Protein AF-A0A377PJP3-F1 (afdb_monomer_lite)

pLDDT: mean 90.42, std 13.06, range [51.47, 98.75]

Foldseek 3Di:
DCQVVQVVVCLVVVNDDDDDDDDPFDVVVVGDDDPPDDDPVVVVVVVVVVVVVVVVVVVCVVCPPVVHDCPSDDPPRDPDD

Sequence (81 aa):
MESATIAAQGYRFRVPYGTLLCVSDKPLHGEIKLPGQANHFYEGAISEHLQIGIRAIDLLRAEGDKLHSRKLRTFNEPPFR

Secondary structure (DSSP, 8-state)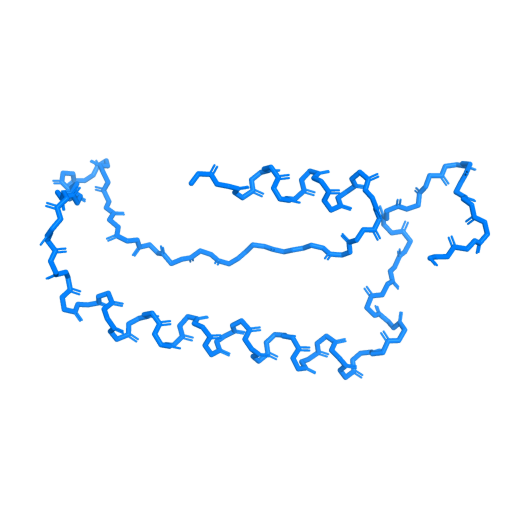:
--HHHHHHHHHHTT-----------BGGGTBPPPTT---HHHHHHHHHHHHHHHHHHHHHHHTGGGG--GGG--TT--S--

Radius of gyration: 17.54 Å; chains: 1; bounding box: 44×20×42 Å

Organism: Hafnia alvei (NCBI:txid569)

InterPro domains:
  IPR035994 Nucleoside phosphorylase superfamily [G3DSA:3.40.50.1580] (1-81)
  IPR035994 Nucleoside phosphorylase superfamily [SSF53167] (1-81)

Structure (mmCIF, N/CA/C/O backbone):
data_AF-A0A377PJP3-F1
#
_entry.id   AF-A0A377PJP3-F1
#
loop_
_atom_site.group_PDB
_atom_site.id
_atom_site.type_symbol
_atom_site.label_atom_id
_atom_site.label_alt_id
_atom_site.label_comp_id
_atom_site.label_asym_id
_atom_site.label_entity_id
_atom_site.label_seq_id
_atom_site.pdbx_PDB_ins_code
_atom_site.Cartn_x
_atom_site.Cartn_y
_atom_site.Cartn_z
_atom_site.occupancy
_atom_site.B_iso_or_equiv
_atom_site.auth_seq_id
_atom_site.auth_comp_id
_atom_site.auth_asym_id
_atom_site.auth_atom_id
_atom_site.pdbx_PDB_model_num
ATOM 1 N N . MET A 1 1 ? 1.122 -2.172 13.971 1.00 94.56 1 MET A N 1
ATOM 2 C CA . MET A 1 1 ? 2.393 -1.413 13.970 1.00 94.56 1 MET A CA 1
ATOM 3 C C . MET A 1 1 ? 3.370 -1.891 12.878 1.00 94.56 1 MET A C 1
ATOM 5 O O . MET A 1 1 ? 4.527 -2.172 13.164 1.00 94.56 1 MET A O 1
ATOM 9 N N . GLU A 1 2 ? 2.953 -1.945 11.610 1.00 97.62 2 GLU A N 1
ATOM 10 C CA . GLU A 1 2 ? 3.729 -2.633 10.557 1.00 97.62 2 GLU A CA 1
ATOM 11 C C . GLU A 1 2 ? 4.087 -1.728 9.368 1.00 97.62 2 GLU A C 1
ATOM 13 O O . GLU A 1 2 ? 5.044 -2.010 8.647 1.00 97.62 2 GLU A O 1
ATOM 18 N N . SER A 1 3 ? 3.345 -0.636 9.159 1.00 97.88 3 SER A N 1
ATOM 19 C CA . SER A 1 3 ? 3.339 0.132 7.904 1.00 97.88 3 SER A CA 1
ATOM 20 C C . SER A 1 3 ? 4.725 0.571 7.437 1.00 97.88 3 SER A C 1
ATOM 22 O O . SER A 1 3 ? 5.104 0.331 6.292 1.00 97.88 3 SER A O 1
ATOM 24 N N . ALA A 1 4 ? 5.505 1.184 8.332 1.00 98.44 4 ALA A N 1
ATOM 25 C CA . ALA A 1 4 ? 6.839 1.673 7.998 1.00 98.44 4 ALA A CA 1
ATOM 26 C C . ALA A 1 4 ? 7.798 0.525 7.656 1.00 98.44 4 ALA A C 1
ATOM 28 O O . ALA A 1 4 ? 8.565 0.632 6.703 1.00 98.44 4 ALA A O 1
ATOM 29 N N . THR A 1 5 ? 7.716 -0.590 8.384 1.00 98.69 5 THR A N 1
ATOM 30 C CA . THR A 1 5 ? 8.544 -1.775 8.143 1.00 98.69 5 THR A CA 1
ATOM 31 C C . THR A 1 5 ? 8.249 -2.379 6.774 1.00 98.69 5 THR A C 1
ATOM 33 O O . THR A 1 5 ? 9.177 -2.629 6.008 1.00 98.69 5 THR A O 1
ATOM 36 N N . ILE A 1 6 ? 6.971 -2.558 6.423 1.00 98.69 6 ILE A N 1
ATOM 37 C CA . ILE A 1 6 ? 6.574 -3.097 5.114 1.00 98.69 6 ILE A CA 1
ATOM 38 C C . ILE A 1 6 ? 7.027 -2.171 3.981 1.00 98.69 6 ILE A C 1
ATOM 40 O O . ILE A 1 6 ? 7.644 -2.633 3.021 1.00 98.69 6 ILE A O 1
ATOM 44 N N . ALA A 1 7 ? 6.790 -0.863 4.108 1.00 98.62 7 ALA A N 1
ATOM 45 C CA . ALA A 1 7 ? 7.203 0.110 3.101 1.00 98.62 7 ALA A CA 1
ATOM 46 C C . ALA A 1 7 ? 8.732 0.151 2.925 1.00 98.62 7 ALA A C 1
ATOM 48 O O . ALA A 1 7 ? 9.231 0.124 1.800 1.00 98.62 7 ALA A O 1
ATOM 49 N N . ALA A 1 8 ? 9.488 0.153 4.027 1.00 98.75 8 ALA A N 1
ATOM 50 C CA . ALA A 1 8 ? 10.946 0.142 3.989 1.00 98.75 8 ALA A CA 1
ATOM 51 C C . ALA A 1 8 ? 11.497 -1.136 3.340 1.00 98.75 8 ALA A C 1
ATOM 53 O O . ALA A 1 8 ? 12.457 -1.070 2.572 1.00 98.75 8 ALA A O 1
ATOM 54 N N . GLN A 1 9 ? 10.886 -2.295 3.595 1.00 98.69 9 GLN A N 1
ATOM 55 C CA . GLN A 1 9 ? 11.298 -3.553 2.968 1.00 98.69 9 GLN A CA 1
ATOM 56 C C . GLN A 1 9 ? 10.952 -3.588 1.474 1.00 98.69 9 GLN A C 1
ATOM 58 O O . GLN A 1 9 ? 11.790 -4.002 0.673 1.00 98.69 9 GLN A O 1
ATOM 63 N N . GLY A 1 10 ? 9.782 -3.080 1.073 1.00 98.69 10 GLY A N 1
ATOM 64 C CA . GLY A 1 10 ? 9.438 -2.908 -0.342 1.00 98.69 10 GLY A CA 1
ATOM 65 C C . GLY A 1 10 ? 10.446 -2.013 -1.068 1.00 98.69 10 GLY A C 1
ATOM 66 O O . GLY A 1 10 ? 10.963 -2.381 -2.122 1.00 98.69 10 GLY A O 1
ATOM 67 N N . TYR A 1 11 ? 10.829 -0.896 -0.442 1.00 98.75 11 TYR A N 1
ATOM 68 C CA . TYR A 1 11 ? 11.897 -0.026 -0.935 1.00 98.75 11 TYR A CA 1
ATOM 69 C C . TYR A 1 11 ? 13.237 -0.767 -1.063 1.00 98.75 11 TYR A C 1
ATOM 71 O O . TYR A 1 11 ? 13.878 -0.720 -2.114 1.00 98.75 11 TYR A O 1
ATOM 79 N N . ARG A 1 12 ? 13.648 -1.505 -0.022 1.00 98.62 12 ARG A N 1
ATOM 80 C CA . ARG A 1 12 ? 14.912 -2.260 -0.006 1.00 98.62 12 ARG A CA 1
ATOM 81 C C . ARG A 1 12 ? 15.007 -3.322 -1.094 1.00 98.62 12 ARG A C 1
ATOM 83 O O . ARG A 1 12 ? 16.121 -3.616 -1.518 1.00 98.62 12 ARG A O 1
ATOM 90 N N . PHE A 1 13 ? 13.886 -3.890 -1.525 1.00 98.50 13 PHE A N 1
ATOM 91 C CA . PHE A 1 13 ? 13.857 -4.993 -2.487 1.00 98.50 13 PHE A CA 1
ATOM 92 C C . PHE A 1 13 ? 13.195 -4.638 -3.817 1.00 98.50 13 PHE A C 1
ATOM 94 O O . PHE A 1 13 ? 12.894 -5.531 -4.597 1.00 98.50 13 PHE A O 1
ATOM 101 N N . ARG A 1 14 ? 12.994 -3.344 -4.101 1.00 98.44 14 ARG A N 1
ATOM 102 C CA . ARG A 1 14 ? 12.393 -2.860 -5.357 1.00 98.44 14 ARG A CA 1
ATOM 103 C C . ARG A 1 14 ? 11.000 -3.442 -5.642 1.00 98.44 14 ARG A C 1
ATOM 105 O O . ARG A 1 14 ? 10.573 -3.508 -6.791 1.00 98.44 14 ARG A O 1
ATOM 112 N N . VAL A 1 15 ? 10.254 -3.788 -4.595 1.00 98.62 15 VAL A N 1
ATOM 113 C CA . VAL A 1 15 ? 8.869 -4.262 -4.698 1.00 98.62 15 VAL A CA 1
ATOM 114 C C . VAL A 1 15 ? 7.935 -3.063 -4.525 1.00 98.62 15 VAL A C 1
ATOM 116 O O . VAL A 1 15 ? 7.994 -2.435 -3.467 1.00 98.62 15 VAL A O 1
ATOM 119 N N . PRO A 1 16 ? 7.077 -2.714 -5.505 1.00 98.56 16 PRO A N 1
ATOM 120 C CA . PRO A 1 16 ? 6.068 -1.672 -5.326 1.00 98.56 16 PRO A CA 1
ATOM 121 C C . PRO A 1 16 ? 5.226 -1.921 -4.070 1.00 98.56 16 PRO A C 1
ATOM 123 O O . PRO A 1 16 ? 4.702 -3.015 -3.870 1.00 98.56 16 PRO A O 1
ATOM 126 N N . TYR A 1 17 ? 5.113 -0.907 -3.217 1.00 98.69 17 TYR A N 1
ATOM 127 C CA . TYR A 1 17 ? 4.479 -1.013 -1.905 1.00 98.69 17 TYR A CA 1
ATOM 128 C C . TYR A 1 17 ? 3.442 0.091 -1.699 1.00 98.69 17 TYR A C 1
ATOM 130 O O . TYR A 1 17 ? 3.521 1.171 -2.283 1.00 98.69 17 TYR A O 1
ATOM 138 N N . GLY A 1 18 ? 2.484 -0.176 -0.818 1.00 98.38 18 GLY A N 1
ATOM 139 C CA . GLY A 1 18 ? 1.464 0.772 -0.396 1.00 98.38 18 GLY A CA 1
ATOM 140 C C . GLY A 1 18 ? 0.886 0.354 0.949 1.00 98.38 18 GLY A C 1
ATOM 141 O O . GLY A 1 18 ? 0.950 -0.813 1.323 1.00 98.38 18 GLY A O 1
ATOM 142 N N . THR A 1 19 ? 0.354 1.316 1.699 1.00 98.50 19 THR A N 1
ATOM 143 C CA . THR A 1 19 ? -0.363 1.053 2.951 1.00 98.50 19 THR A CA 1
ATOM 144 C C . THR A 1 19 ? -1.719 1.738 2.893 1.00 98.50 19 THR A C 1
ATOM 146 O O . THR A 1 19 ? -1.785 2.935 2.627 1.00 98.50 19 THR A O 1
ATOM 149 N N . LEU A 1 20 ? -2.780 0.994 3.201 1.00 97.94 20 LEU A N 1
ATOM 150 C CA . LEU A 1 20 ? -4.106 1.535 3.477 1.00 97.94 20 LEU A CA 1
ATOM 151 C C . LEU A 1 20 ? -4.554 1.005 4.838 1.00 97.94 20 LEU A C 1
ATOM 153 O O . LEU A 1 20 ? -4.737 -0.201 4.990 1.00 97.94 20 LEU A O 1
ATOM 157 N N . LEU A 1 21 ? -4.706 1.888 5.823 1.00 95.06 21 LEU A N 1
ATOM 158 C CA . LEU A 1 21 ? -5.130 1.526 7.177 1.00 95.06 21 LEU A CA 1
ATOM 159 C C . LEU A 1 21 ? -6.593 1.909 7.403 1.00 95.06 21 LEU A C 1
ATOM 161 O O . LEU A 1 21 ? -7.061 2.910 6.865 1.00 95.06 21 LEU A O 1
ATOM 165 N N . CYS A 1 22 ? -7.279 1.146 8.249 1.00 91.12 22 CYS A N 1
ATOM 166 C CA . CYS A 1 22 ? -8.587 1.502 8.783 1.00 91.12 22 CYS A CA 1
ATOM 167 C C . CYS A 1 22 ? -8.408 1.976 10.225 1.00 91.12 22 CYS A C 1
ATOM 169 O O . CYS A 1 22 ? -7.712 1.333 11.013 1.00 91.12 22 CYS A O 1
ATOM 171 N N . VAL A 1 23 ? -9.006 3.118 10.566 1.00 89.56 23 VAL A N 1
ATOM 172 C CA . VAL A 1 23 ? -8.966 3.642 11.934 1.00 89.56 23 VAL A CA 1
ATOM 173 C C . VAL A 1 23 ? -9.793 2.721 12.823 1.00 89.56 23 VAL A C 1
ATOM 175 O O . VAL A 1 23 ? -11.013 2.654 12.699 1.00 89.56 23 VAL A O 1
ATOM 178 N N . SER A 1 24 ? -9.126 2.007 13.724 1.00 83.94 24 SER A N 1
ATOM 179 C CA . SER A 1 24 ? -9.776 1.102 14.665 1.00 83.94 24 SER A CA 1
ATOM 180 C C . SER A 1 24 ? -10.252 1.805 15.933 1.00 83.94 24 SER A C 1
ATOM 182 O O . SER A 1 24 ? -11.229 1.350 16.524 1.00 83.94 24 SER A O 1
ATOM 184 N N . ASP A 1 25 ? -9.567 2.862 16.351 1.00 86.69 25 ASP A N 1
ATOM 185 C CA . ASP A 1 25 ? -9.699 3.524 17.648 1.00 86.69 25 ASP A CA 1
ATOM 186 C C . ASP A 1 25 ? -9.070 4.929 17.600 1.00 86.69 25 ASP A C 1
ATOM 188 O O . ASP A 1 25 ? -8.393 5.283 16.628 1.00 86.69 25 ASP A O 1
ATOM 192 N N . LYS A 1 26 ? -9.309 5.755 18.628 1.00 87.06 26 LYS A N 1
ATOM 193 C CA . LYS A 1 26 ? -8.801 7.137 18.704 1.00 87.06 26 LYS A CA 1
ATOM 194 C C . LYS A 1 26 ? -8.187 7.410 20.086 1.00 87.06 26 LYS A C 1
ATOM 196 O O . LYS A 1 26 ? -8.782 8.131 20.890 1.00 87.06 26 LYS A O 1
ATOM 201 N N . PRO A 1 27 ? -6.963 6.921 20.362 1.00 87.88 27 PRO A N 1
ATOM 202 C CA . PRO A 1 27 ? -6.360 6.998 21.696 1.00 87.88 27 PRO A CA 1
ATOM 203 C C . PRO A 1 27 ? -6.285 8.412 22.280 1.00 87.88 27 PRO A C 1
ATOM 205 O O . PRO A 1 27 ? -6.606 8.627 23.444 1.00 87.88 27 PRO A O 1
ATOM 208 N N . LEU A 1 28 ? -5.928 9.399 21.452 1.00 93.81 28 LEU A N 1
ATOM 209 C CA . LEU A 1 28 ? -5.799 10.801 21.871 1.00 93.81 28 LEU A CA 1
ATOM 210 C C . LEU A 1 28 ? -7.140 11.490 22.181 1.00 93.81 28 LEU A C 1
ATOM 212 O O . LEU A 1 28 ? -7.144 12.622 22.648 1.00 93.81 28 LEU A O 1
ATOM 216 N N . HIS A 1 29 ? -8.262 10.813 21.932 1.00 91.94 29 HIS A N 1
ATOM 217 C CA . HIS A 1 29 ? -9.613 11.288 22.236 1.00 91.94 29 HIS A CA 1
ATOM 218 C C . HIS A 1 29 ? -10.276 10.447 23.343 1.00 91.94 29 HIS A C 1
ATOM 220 O O . HIS A 1 29 ? -11.479 10.543 23.547 1.00 91.94 29 HIS A O 1
ATOM 226 N N . GLY A 1 30 ? -9.509 9.603 24.047 1.00 87.94 30 GLY A N 1
ATOM 227 C CA . GLY A 1 30 ? -10.029 8.725 25.101 1.00 87.94 30 GLY A CA 1
ATOM 228 C C . GLY A 1 30 ? -10.741 7.464 24.595 1.00 87.94 30 GLY A C 1
ATOM 229 O O . GLY A 1 30 ? -11.171 6.647 25.401 1.00 87.94 30 GLY A O 1
ATOM 230 N N . GLU A 1 31 ? -10.824 7.256 23.279 1.00 82.00 31 GLU A N 1
ATOM 231 C CA . GLU A 1 31 ? -11.430 6.069 22.663 1.00 82.00 31 GLU A CA 1
ATOM 232 C C . GLU A 1 31 ? -10.369 4.979 22.444 1.00 82.00 31 GLU A C 1
ATOM 234 O O . GLU A 1 31 ? -10.040 4.643 21.307 1.00 82.00 31 GLU A O 1
ATOM 239 N N . ILE A 1 32 ? -9.772 4.464 23.523 1.00 81.19 32 ILE A N 1
ATOM 240 C CA . ILE A 1 32 ? -8.783 3.375 23.452 1.00 81.19 32 ILE A CA 1
ATOM 241 C C . ILE A 1 32 ? -9.519 2.037 23.382 1.00 81.19 32 ILE A C 1
ATOM 243 O O . ILE A 1 32 ? -10.329 1.720 24.253 1.00 81.19 32 ILE A O 1
ATOM 247 N N . LYS A 1 33 ? -9.207 1.218 22.373 1.00 71.19 33 LYS A N 1
ATOM 248 C CA . LYS A 1 33 ? -9.746 -0.143 22.279 1.00 71.19 33 LYS A CA 1
ATOM 249 C C . LYS A 1 33 ? -9.159 -1.048 23.363 1.00 71.19 33 LYS A C 1
ATOM 251 O O . LYS A 1 33 ? -7.943 -1.218 23.440 1.00 71.19 33 LYS A O 1
ATOM 256 N N . LEU A 1 34 ? -10.026 -1.685 24.151 1.00 63.44 34 LEU A N 1
ATOM 257 C CA . LEU A 1 34 ? -9.631 -2.770 25.051 1.00 63.44 34 LEU A CA 1
ATOM 258 C C . LEU A 1 34 ? -9.564 -4.110 24.291 1.00 63.44 34 LEU A C 1
ATOM 260 O O . LEU A 1 34 ? -10.371 -4.340 23.383 1.00 63.44 34 LEU A O 1
ATOM 264 N N . PRO A 1 35 ? -8.651 -5.028 24.662 1.00 51.47 35 PRO A N 1
ATOM 265 C CA . PRO A 1 35 ? -8.641 -6.383 24.119 1.00 51.47 35 PRO A CA 1
ATOM 266 C C . PRO A 1 35 ? -10.006 -7.058 24.337 1.00 51.47 35 PRO A C 1
ATOM 268 O O . PRO A 1 35 ? -10.455 -7.187 25.473 1.00 51.47 35 PRO A O 1
ATOM 271 N N . GLY A 1 36 ? -10.675 -7.472 23.256 1.00 58.28 36 GLY A N 1
ATOM 272 C CA . GLY A 1 36 ? -11.979 -8.151 23.309 1.00 58.28 36 GLY A CA 1
ATOM 273 C C . GLY A 1 36 ? -13.216 -7.263 23.120 1.00 58.28 36 GLY A C 1
ATOM 274 O O . GLY A 1 36 ? -14.325 -7.790 23.093 1.00 58.28 36 GLY A O 1
ATOM 275 N N . GLN A 1 37 ? -13.072 -5.944 22.936 1.00 56.31 37 GLN A N 1
ATOM 276 C CA . GLN A 1 37 ? -14.214 -5.097 22.573 1.00 56.31 37 GLN A CA 1
ATOM 277 C C . GLN A 1 37 ? -14.556 -5.224 21.083 1.00 56.31 37 GLN A C 1
ATOM 279 O O . GLN A 1 37 ? -13.862 -4.706 20.203 1.00 56.31 37 GLN A O 1
ATOM 284 N N 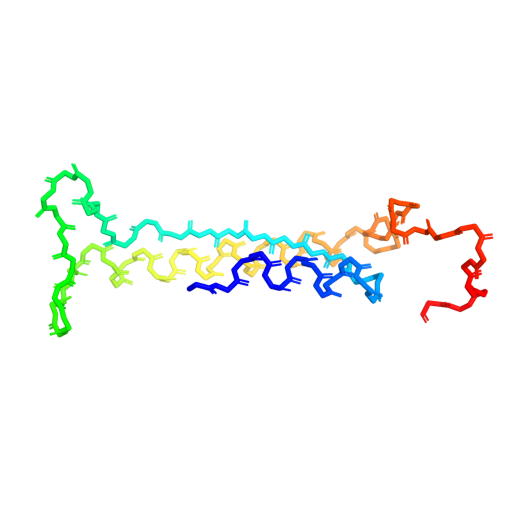. ALA A 1 38 ? -15.667 -5.911 20.817 1.00 55.03 38 ALA A N 1
ATOM 285 C CA . ALA A 1 38 ? -16.316 -5.970 19.518 1.00 55.03 38 ALA A CA 1
ATOM 286 C C . ALA A 1 38 ? -16.898 -4.592 19.167 1.00 55.03 38 ALA A C 1
ATOM 288 O O . ALA A 1 38 ? -18.001 -4.233 19.576 1.00 55.03 38 ALA A O 1
ATOM 289 N N . ASN A 1 39 ? -16.159 -3.800 18.390 1.00 61.19 39 ASN A N 1
ATOM 290 C CA . ASN A 1 39 ? -16.772 -2.674 17.697 1.00 61.19 39 ASN A CA 1
ATOM 291 C C . ASN A 1 39 ? -17.631 -3.251 16.567 1.00 61.19 39 ASN A C 1
ATOM 293 O O . ASN A 1 39 ? -17.086 -3.672 15.551 1.00 61.19 39 ASN A O 1
ATOM 297 N N . HIS A 1 40 ? -18.960 -3.214 16.701 1.00 60.56 40 HIS A N 1
ATOM 298 C CA . HIS A 1 40 ? -19.899 -3.492 15.598 1.00 60.56 40 HIS A CA 1
ATOM 299 C C . HIS A 1 40 ? -19.560 -2.686 14.326 1.00 60.56 40 HIS A C 1
ATOM 301 O O . HIS A 1 40 ? -19.774 -3.149 13.211 1.00 60.56 40 HIS A O 1
ATOM 307 N N . PHE A 1 41 ? -18.960 -1.502 14.493 1.00 58.91 41 PHE A N 1
ATOM 308 C CA . PHE A 1 41 ? -18.457 -0.659 13.403 1.00 58.91 41 PHE A CA 1
ATOM 309 C C . PHE A 1 41 ? -17.244 -1.258 12.666 1.00 58.91 41 PHE A C 1
ATOM 311 O O . PHE A 1 41 ? -17.008 -0.967 11.499 1.00 58.91 41 PHE A O 1
ATOM 318 N N . TYR A 1 42 ? -16.460 -2.093 13.347 1.00 62.69 42 TYR A N 1
ATOM 319 C CA . TYR A 1 42 ? -15.232 -2.684 12.827 1.00 62.69 42 TYR A CA 1
ATOM 320 C C . TYR A 1 42 ? -15.518 -3.899 11.943 1.00 62.69 42 TYR A C 1
ATOM 322 O O . TYR A 1 42 ? -14.898 -4.023 10.898 1.00 62.69 42 TYR A O 1
ATOM 330 N N . GLU A 1 43 ? -16.482 -4.757 12.292 1.00 66.38 43 GLU A N 1
ATOM 331 C CA . GLU A 1 43 ? -16.786 -5.946 11.476 1.00 66.38 43 GLU A CA 1
ATOM 332 C C . GLU A 1 43 ? -17.293 -5.589 10.072 1.00 66.38 43 GLU A C 1
ATOM 334 O O . GLU A 1 43 ? -16.830 -6.167 9.089 1.00 66.38 43 GLU A O 1
ATOM 339 N N . GLY A 1 44 ? -18.163 -4.577 9.957 1.00 72.56 44 GLY A N 1
ATOM 340 C CA . GLY A 1 44 ? -18.588 -4.059 8.652 1.00 72.56 44 GLY A CA 1
ATOM 341 C C . GLY A 1 44 ? -17.432 -3.426 7.869 1.00 72.56 44 GLY A C 1
ATOM 342 O O . GLY A 1 44 ? -17.234 -3.730 6.691 1.00 72.56 44 GLY A O 1
ATOM 343 N N . ALA A 1 45 ? -16.618 -2.606 8.543 1.00 81.94 45 ALA A N 1
ATOM 344 C CA . ALA A 1 45 ? -15.482 -1.925 7.928 1.00 81.94 45 ALA A CA 1
ATOM 345 C C . ALA A 1 45 ? -14.360 -2.884 7.491 1.00 81.94 45 ALA A C 1
ATOM 347 O O . ALA A 1 45 ? -13.685 -2.595 6.509 1.00 81.94 45 ALA A O 1
ATOM 348 N N . ILE A 1 46 ? -14.166 -4.030 8.159 1.00 85.88 46 ILE A N 1
ATOM 349 C CA . ILE A 1 46 ? -13.164 -5.038 7.767 1.00 85.88 46 ILE A CA 1
ATOM 350 C C . ILE A 1 46 ? -13.444 -5.556 6.355 1.00 85.88 46 ILE A C 1
ATOM 352 O O . ILE A 1 46 ? -12.530 -5.614 5.530 1.00 85.88 46 ILE A O 1
ATOM 356 N N . SER A 1 47 ? -14.696 -5.935 6.073 1.00 89.25 47 SER A N 1
ATOM 357 C CA . SER A 1 47 ? -15.059 -6.490 4.767 1.00 89.25 47 SER A CA 1
ATOM 358 C C . SER A 1 47 ? -14.837 -5.460 3.663 1.00 89.25 47 SER A C 1
ATOM 360 O O . SER A 1 47 ? -14.190 -5.757 2.661 1.00 89.25 47 SER A O 1
ATOM 362 N N . GLU A 1 48 ? -15.315 -4.231 3.859 1.00 93.56 48 GLU A N 1
ATOM 363 C CA . GLU A 1 48 ? -15.116 -3.151 2.892 1.00 93.56 48 GLU A CA 1
ATOM 364 C C . GLU A 1 48 ? -13.630 -2.811 2.712 1.00 93.56 48 GLU A C 1
ATOM 366 O O . GLU A 1 48 ? -13.149 -2.703 1.585 1.00 93.56 48 GLU A O 1
ATOM 371 N N . HIS A 1 49 ? -12.866 -2.724 3.803 1.00 94.75 49 HIS A N 1
ATOM 372 C CA . HIS A 1 49 ? -11.433 -2.431 3.759 1.00 94.75 49 HIS A CA 1
ATOM 373 C C . HIS A 1 49 ? -10.661 -3.493 2.968 1.00 94.75 49 HIS A C 1
ATOM 375 O O . HIS A 1 49 ? -9.812 -3.148 2.140 1.00 94.75 49 HIS A O 1
ATOM 381 N N . LEU A 1 50 ? -11.007 -4.771 3.139 1.00 95.44 50 LEU A N 1
ATOM 382 C CA . LEU A 1 50 ? -10.452 -5.853 2.330 1.00 95.44 50 LEU A CA 1
ATOM 383 C C . LEU A 1 50 ? -10.834 -5.710 0.850 1.00 95.44 50 LEU A C 1
ATOM 385 O O . LEU A 1 50 ? -9.971 -5.865 -0.014 1.00 95.44 50 LEU A O 1
ATOM 389 N N . GLN A 1 51 ? -12.091 -5.374 0.544 1.00 97.19 51 GLN A N 1
ATOM 390 C CA . GLN A 1 51 ? -12.530 -5.157 -0.839 1.00 97.19 51 GLN A CA 1
ATOM 391 C C . GLN A 1 51 ? -11.788 -3.996 -1.510 1.00 97.19 51 GLN A C 1
ATOM 393 O O . GLN A 1 51 ? -11.431 -4.110 -2.683 1.00 97.19 51 GLN A O 1
ATOM 398 N N . ILE A 1 52 ? -11.467 -2.919 -0.782 1.00 97.56 52 ILE A N 1
ATOM 399 C CA . ILE A 1 52 ? -10.617 -1.840 -1.311 1.00 97.56 52 ILE A CA 1
ATOM 400 C C . ILE A 1 52 ? -9.229 -2.388 -1.676 1.00 97.56 52 ILE A C 1
ATOM 402 O O . ILE A 1 52 ? -8.714 -2.090 -2.754 1.00 97.56 52 ILE A O 1
ATOM 406 N N . GLY A 1 53 ? -8.639 -3.226 -0.817 1.00 98.12 53 GLY A N 1
ATOM 407 C CA . GLY A 1 53 ? -7.358 -3.883 -1.090 1.00 98.12 53 GLY A CA 1
ATOM 408 C C . GLY A 1 53 ? -7.394 -4.783 -2.330 1.00 98.12 53 GLY A C 1
ATOM 409 O O . GLY A 1 53 ? -6.518 -4.683 -3.190 1.00 98.12 53 GLY A O 1
ATOM 410 N N . ILE A 1 54 ? -8.432 -5.613 -2.467 1.00 98.50 54 ILE A N 1
ATOM 411 C CA . ILE A 1 54 ? -8.631 -6.489 -3.634 1.00 98.50 54 ILE A CA 1
ATOM 412 C C . ILE A 1 54 ? -8.790 -5.652 -4.904 1.00 98.50 54 ILE A C 1
ATOM 414 O O . ILE A 1 54 ? -8.085 -5.877 -5.889 1.00 98.50 54 ILE A O 1
ATOM 418 N N . ARG A 1 55 ? -9.647 -4.626 -4.867 1.00 98.62 55 ARG A N 1
ATOM 419 C CA . ARG A 1 55 ? -9.880 -3.747 -6.014 1.00 98.62 55 ARG A CA 1
ATOM 420 C C . ARG A 1 55 ? -8.614 -3.005 -6.433 1.00 98.62 55 ARG A C 1
ATOM 422 O O . ARG A 1 55 ? -8.382 -2.842 -7.631 1.00 98.62 55 ARG A O 1
ATOM 429 N N . ALA A 1 56 ? -7.792 -2.578 -5.474 1.00 98.69 56 ALA A N 1
ATOM 430 C CA . ALA A 1 56 ? -6.493 -1.983 -5.755 1.00 98.69 56 ALA A CA 1
ATOM 431 C C . ALA A 1 56 ? -5.571 -2.980 -6.470 1.00 98.69 56 ALA A C 1
ATOM 433 O O . ALA A 1 56 ? -4.980 -2.626 -7.485 1.00 98.69 56 ALA A O 1
ATOM 434 N N . ILE A 1 57 ? -5.499 -4.237 -6.018 1.00 98.62 57 ILE A N 1
ATOM 435 C CA . ILE A 1 57 ? -4.720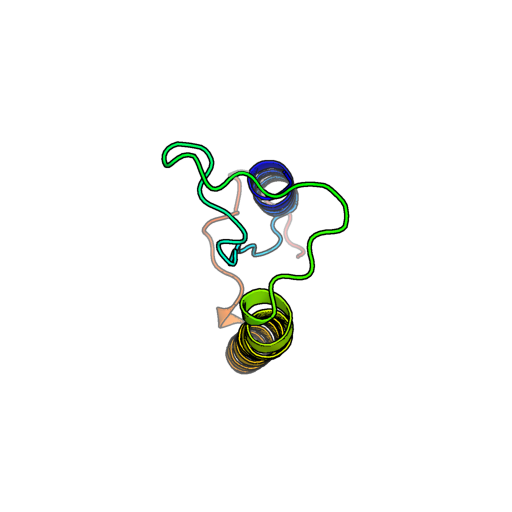 -5.284 -6.698 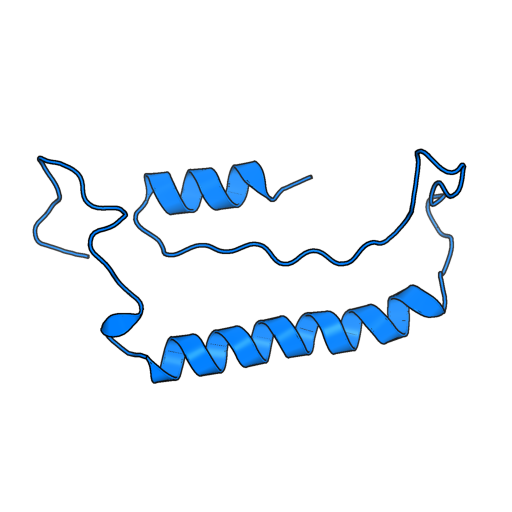1.00 98.62 57 ILE A CA 1
ATOM 436 C C . ILE A 1 57 ? -5.228 -5.520 -8.125 1.00 98.62 57 ILE A C 1
ATOM 438 O O . ILE A 1 57 ? -4.413 -5.648 -9.035 1.00 98.62 57 ILE A O 1
ATOM 442 N N . ASP A 1 58 ? -6.542 -5.531 -8.353 1.00 98.75 58 ASP A N 1
ATOM 443 C CA . ASP A 1 58 ? -7.100 -5.695 -9.700 1.00 98.75 58 ASP A CA 1
ATOM 444 C C . ASP A 1 58 ? -6.722 -4.536 -10.632 1.00 98.75 58 ASP A C 1
ATOM 446 O O . ASP A 1 58 ? -6.391 -4.764 -11.796 1.00 98.75 58 ASP A O 1
ATOM 450 N N . LEU A 1 59 ? -6.719 -3.297 -10.124 1.00 98.69 59 LEU A N 1
ATOM 451 C CA . LEU A 1 59 ? -6.240 -2.132 -10.874 1.00 98.69 59 LEU A CA 1
ATOM 452 C C . LEU A 1 59 ? -4.743 -2.243 -11.185 1.00 98.69 59 LEU A C 1
ATOM 454 O O . LEU A 1 59 ? -4.342 -2.070 -12.332 1.00 98.69 59 LEU A O 1
ATOM 458 N N . LEU A 1 60 ? -3.920 -2.591 -10.193 1.00 98.44 60 LEU A N 1
ATOM 459 C CA . LEU A 1 60 ? -2.475 -2.765 -10.377 1.00 98.44 60 LEU A CA 1
ATOM 460 C C . LEU A 1 60 ? -2.155 -3.916 -11.341 1.00 98.44 60 LEU A C 1
ATOM 462 O O . LEU A 1 60 ? -1.189 -3.834 -12.095 1.00 98.44 60 LEU A O 1
ATOM 466 N N . ARG A 1 61 ? -2.979 -4.970 -11.358 1.00 98.31 61 ARG A N 1
ATOM 467 C CA . ARG A 1 61 ? -2.882 -6.061 -12.334 1.00 98.31 61 ARG A CA 1
ATOM 468 C C . ARG A 1 61 ? -3.187 -5.562 -13.747 1.00 98.31 61 ARG A C 1
ATOM 470 O O . ARG A 1 61 ? -2.468 -5.925 -14.673 1.00 98.31 61 ARG A O 1
ATOM 477 N N . ALA A 1 62 ? -4.219 -4.733 -13.910 1.00 98.31 62 ALA A N 1
ATOM 478 C CA . ALA A 1 62 ? -4.598 -4.161 -15.203 1.00 98.31 62 ALA A CA 1
ATOM 479 C C . ALA A 1 62 ? -3.550 -3.177 -15.766 1.00 98.31 62 ALA A C 1
ATOM 481 O O . ALA A 1 62 ? -3.443 -3.039 -16.982 1.00 98.31 62 ALA A O 1
ATOM 482 N N . GLU A 1 63 ? -2.747 -2.536 -14.909 1.00 98.12 63 GLU A N 1
ATOM 483 C CA . GLU A 1 63 ? -1.628 -1.675 -15.331 1.00 98.12 63 GLU A CA 1
ATOM 484 C C . GLU A 1 63 ? -0.482 -2.449 -16.012 1.00 98.12 63 GLU A C 1
ATOM 486 O O . GLU A 1 63 ? 0.299 -1.861 -16.769 1.00 98.12 63 GLU A O 1
ATOM 491 N N . GLY A 1 64 ? -0.364 -3.762 -15.776 1.00 96.94 64 GLY A N 1
ATOM 492 C CA . GLY A 1 64 ? 0.702 -4.590 -16.343 1.00 96.94 64 GLY A CA 1
ATOM 493 C C . GLY A 1 64 ? 2.091 -4.037 -16.007 1.00 96.94 64 GLY A C 1
ATOM 494 O O . GLY A 1 64 ? 2.406 -3.769 -14.846 1.00 96.94 64 GLY A O 1
ATOM 495 N N . ASP A 1 65 ? 2.924 -3.816 -17.025 1.00 95.12 65 ASP A N 1
ATOM 496 C CA . ASP A 1 65 ? 4.289 -3.305 -16.842 1.00 95.12 65 ASP A CA 1
ATOM 497 C C . ASP A 1 65 ? 4.346 -1.889 -16.250 1.00 95.12 65 ASP A C 1
ATOM 499 O O . ASP A 1 65 ? 5.340 -1.531 -15.614 1.00 95.12 65 ASP A O 1
ATOM 503 N N . LYS A 1 66 ? 3.276 -1.090 -16.385 1.00 95.38 66 LYS A N 1
ATOM 504 C CA . LYS A 1 66 ? 3.215 0.274 -15.831 1.00 95.38 66 LYS A CA 1
ATOM 505 C C . LYS A 1 66 ? 3.219 0.299 -14.303 1.00 95.38 66 LYS A C 1
ATOM 507 O O . LYS A 1 66 ? 3.549 1.332 -13.717 1.00 95.38 66 LYS A O 1
ATOM 512 N N . LEU A 1 67 ? 2.908 -0.830 -13.660 1.00 97.44 67 LEU A N 1
ATOM 513 C CA . LEU A 1 67 ? 3.025 -0.991 -12.213 1.00 97.44 67 LEU A CA 1
ATOM 514 C C . LEU A 1 67 ? 4.451 -0.694 -11.728 1.00 97.44 67 LEU A C 1
ATOM 516 O O . LEU A 1 67 ? 4.649 -0.053 -10.693 1.00 97.44 67 LEU A O 1
ATOM 520 N N . HIS A 1 68 ? 5.455 -1.147 -12.480 1.00 98.19 68 HIS A N 1
ATOM 521 C CA . HIS A 1 68 ? 6.849 -0.901 -12.146 1.00 98.19 68 HIS A CA 1
ATOM 522 C C . HIS A 1 68 ? 7.304 0.423 -12.754 1.00 98.19 68 HIS A C 1
ATOM 524 O O . HIS A 1 68 ? 7.110 0.718 -13.929 1.00 98.19 68 HIS A O 1
ATOM 530 N N . SER A 1 69 ? 7.962 1.241 -11.936 1.00 97.69 69 SER A N 1
ATOM 531 C CA . SER A 1 69 ? 8.521 2.517 -12.375 1.00 97.69 69 SER A CA 1
ATOM 532 C C . SER A 1 69 ? 9.966 2.661 -11.919 1.00 97.69 69 SER A C 1
ATOM 534 O O . SER A 1 69 ? 10.481 1.870 -11.133 1.00 97.69 69 SER A O 1
ATOM 536 N N . ARG A 1 70 ? 10.634 3.722 -12.374 1.00 97.94 70 ARG A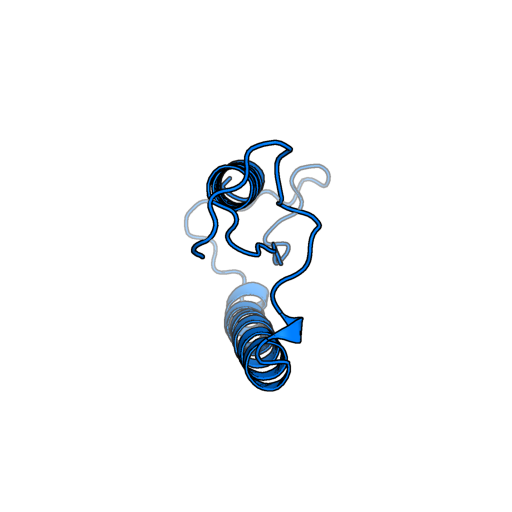 N 1
ATOM 537 C CA . ARG A 1 70 ? 12.046 3.978 -12.049 1.00 97.94 70 ARG A CA 1
ATOM 538 C C . ARG A 1 70 ? 12.287 4.474 -10.614 1.00 97.94 70 ARG A C 1
ATOM 540 O O . ARG A 1 70 ? 13.435 4.678 -10.251 1.00 97.94 70 ARG A O 1
ATOM 547 N N . LYS A 1 71 ? 11.238 4.652 -9.799 1.00 98.44 71 LYS A N 1
ATOM 548 C CA . LYS A 1 71 ? 11.318 5.243 -8.445 1.00 98.44 71 LYS A CA 1
ATOM 549 C C . LYS A 1 71 ? 12.189 4.454 -7.465 1.00 98.44 71 LYS A C 1
ATOM 551 O O . LYS A 1 71 ? 12.701 5.045 -6.527 1.00 98.44 71 LYS A O 1
ATOM 556 N N . LEU A 1 72 ? 12.328 3.143 -7.667 1.00 98.31 72 LEU A N 1
ATOM 557 C CA . LEU A 1 72 ? 13.086 2.264 -6.768 1.00 98.31 72 LEU A CA 1
ATOM 558 C C . LEU A 1 72 ? 14.473 1.885 -7.318 1.00 98.31 72 LEU A C 1
ATOM 560 O O . LEU A 1 72 ? 15.199 1.139 -6.663 1.00 98.31 72 LEU A O 1
ATOM 564 N N . ARG A 1 73 ? 14.846 2.390 -8.505 1.00 98.19 73 ARG A N 1
ATOM 565 C CA . ARG A 1 73 ? 16.128 2.056 -9.136 1.00 98.19 73 ARG A CA 1
ATOM 566 C C . ARG A 1 73 ? 17.297 2.712 -8.408 1.00 98.19 73 ARG A C 1
ATOM 568 O O . ARG A 1 73 ? 17.239 3.897 -8.087 1.00 98.19 73 ARG A O 1
ATOM 575 N N . THR A 1 74 ? 18.384 1.972 -8.233 1.00 98.06 74 THR A N 1
ATOM 576 C CA . THR A 1 74 ? 19.685 2.498 -7.810 1.00 98.06 74 THR A CA 1
ATOM 577 C C . THR A 1 74 ? 20.579 2.825 -9.005 1.00 98.06 74 THR A C 1
ATOM 579 O O . THR A 1 74 ? 20.304 2.458 -10.148 1.00 98.06 74 THR A O 1
ATOM 582 N N . PHE A 1 75 ? 21.694 3.509 -8.738 1.00 98.19 75 PHE A N 1
ATOM 583 C CA . PHE A 1 75 ? 22.735 3.768 -9.740 1.00 98.19 75 PHE A CA 1
ATOM 584 C C . PHE A 1 75 ? 23.359 2.480 -10.300 1.00 98.19 75 PHE A C 1
ATOM 586 O O . PHE A 1 75 ? 23.783 2.456 -11.449 1.00 98.19 75 PHE A O 1
ATOM 593 N N . ASN A 1 76 ? 23.393 1.413 -9.499 1.00 97.44 76 ASN A N 1
ATOM 594 C CA . ASN A 1 76 ? 23.943 0.100 -9.835 1.00 97.44 76 ASN A CA 1
ATOM 595 C C . ASN A 1 76 ? 22.854 -0.984 -9.943 1.00 97.44 76 ASN A C 1
ATOM 597 O O . ASN A 1 76 ? 23.110 -2.142 -9.617 1.00 97.44 76 ASN A O 1
ATOM 601 N N . GLU A 1 77 ? 21.637 -0.603 -10.345 1.00 97.81 77 GLU A N 1
ATOM 602 C CA . GLU A 1 77 ? 20.497 -1.522 -10.415 1.00 97.81 77 GLU A CA 1
ATOM 603 C C . GLU A 1 77 ? 20.807 -2.709 -11.350 1.00 97.81 77 GLU A C 1
ATOM 605 O O . GLU A 1 77 ? 21.228 -2.477 -12.492 1.00 97.81 77 GLU A O 1
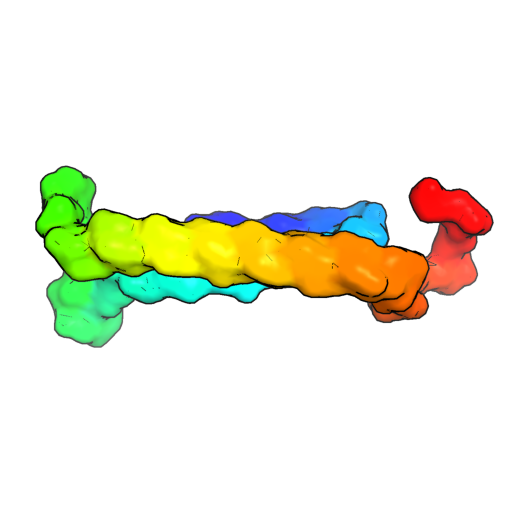ATOM 610 N N . PRO A 1 78 ? 20.589 -3.964 -10.910 1.00 97.94 78 PRO A N 1
ATOM 611 C CA . PRO A 1 78 ? 20.765 -5.131 -11.764 1.00 97.94 78 PRO A CA 1
ATOM 612 C C . PRO A 1 78 ? 19.899 -5.069 -13.038 1.00 97.94 78 PRO A C 1
ATOM 614 O O . PRO A 1 78 ? 18.845 -4.429 -13.048 1.00 97.94 78 PRO A O 1
ATOM 617 N N . PRO A 1 79 ? 20.295 -5.757 -14.127 1.00 96.31 79 PRO A N 1
ATOM 618 C CA . PRO A 1 79 ? 19.482 -5.818 -15.344 1.00 96.31 79 PRO A CA 1
ATOM 619 C C . PRO A 1 79 ? 18.132 -6.524 -15.160 1.00 96.31 79 PRO A C 1
ATOM 621 O O . PRO A 1 79 ? 17.182 -6.210 -15.876 1.00 96.31 79 PRO A O 1
ATOM 624 N N . PHE A 1 80 ? 18.047 -7.477 -14.227 1.00 96.94 80 PHE A N 1
ATOM 625 C CA . PHE A 1 80 ? 16.830 -8.242 -13.964 1.00 96.94 80 PHE A CA 1
ATOM 626 C C . PHE A 1 80 ? 15.981 -7.629 -12.857 1.00 96.94 80 PHE A C 1
ATOM 628 O O . PHE A 1 80 ? 16.498 -7.035 -11.911 1.00 96.94 80 PHE A O 1
ATOM 635 N N . ARG A 1 81 ? 14.672 -7.828 -13.005 1.00 87.31 81 ARG A N 1
ATOM 636 C CA . ARG A 1 81 ? 13.663 -7.603 -11.975 1.00 87.31 81 ARG A CA 1
ATOM 637 C C . ARG A 1 81 ? 13.347 -8.915 -11.272 1.00 87.31 81 ARG A C 1
ATOM 639 O O . ARG A 1 81 ? 13.309 -9.942 -11.985 1.00 87.31 81 ARG A O 1
#